Protein AF-A0A965XPF4-F1 (afdb_monomer_lite)

pLDDT: mean 88.61, std 15.87, range [36.22, 98.25]

Secondary structure (DSSP, 8-state):
------------PPPEEEEEEEEEEEEEEEE-TTSTTBEEEEEEEEESS----GGG--TT--EE---TTS-PPBHHHHHHTT--TT-EEEEEEEEEEESSS-SEEEE--

Sequence (109 aa):
MKNQGATDRMVGGRCSYRTYEGTAVIVDIREHASAPDSFEVRFRFQSHEPVQEPFADPTGKIFDLQTPDFRSPNKRYLEEHNLQPGAEVPCVMDVIQSGTCTPVMFRFP

Radius of gyration: 18.74 Å; chains: 1; bounding box: 35×25×69 Å

Foldseek 3Di:
DDDDPDPPPPPWDDWDWDKFKWKWQWADWDDDPPDPQFIFIKTQTDTPDDDPDPVPHRPPHIDTDAAPVRHGDGPVNCVVQVDDHGDIFIKMWIATPGGDPDGIDIDGD

Structure (mmCIF, N/CA/C/O backbone):
data_AF-A0A965XPF4-F1
#
_entry.id   AF-A0A965XPF4-F1
#
loop_
_atom_site.group_PDB
_atom_site.id
_atom_site.type_symbol
_atom_site.label_atom_id
_atom_site.label_alt_id
_atom_site.label_comp_id
_atom_site.label_asym_id
_atom_site.label_entity_id
_atom_site.label_seq_id
_atom_site.pdbx_PDB_ins_code
_atom_site.Cartn_x
_atom_site.Cartn_y
_atom_site.Cartn_z
_atom_site.occupancy
_atom_site.B_iso_or_equiv
_atom_site.auth_seq_id
_atom_site.auth_comp_id
_atom_site.auth_asym_id
_atom_site.auth_atom_id
_atom_site.pdbx_PDB_model_num
ATOM 1 N N . MET A 1 1 ? 16.590 10.654 57.375 1.00 40.50 1 MET A N 1
ATOM 2 C CA . MET A 1 1 ? 17.324 10.595 56.089 1.00 40.50 1 MET A CA 1
ATOM 3 C C . MET A 1 1 ? 16.402 9.969 55.047 1.00 40.50 1 MET A C 1
ATOM 5 O O . MET A 1 1 ? 15.648 9.075 55.403 1.00 40.50 1 MET A O 1
ATOM 9 N N . LYS A 1 2 ? 16.357 10.547 53.840 1.00 41.56 2 LYS A N 1
ATOM 10 C CA . LYS A 1 2 ? 15.372 10.306 52.767 1.00 41.56 2 LYS A CA 1
ATOM 11 C C . LYS A 1 2 ? 15.737 9.106 51.874 1.00 41.56 2 LYS A C 1
ATOM 13 O O . LYS A 1 2 ? 16.924 8.839 51.722 1.00 41.56 2 LYS A O 1
ATOM 18 N N . ASN A 1 3 ? 14.712 8.512 51.243 1.00 42.12 3 ASN A N 1
ATOM 19 C CA . ASN A 1 3 ? 14.566 8.144 49.808 1.00 42.12 3 ASN A CA 1
ATOM 20 C C . ASN A 1 3 ? 13.787 6.817 49.694 1.00 42.12 3 ASN A C 1
ATOM 22 O O . ASN A 1 3 ? 14.290 5.777 50.090 1.00 42.12 3 ASN A O 1
ATOM 26 N N . GLN A 1 4 ? 12.493 6.796 49.348 1.00 47.78 4 GLN A N 1
ATOM 27 C CA . GLN A 1 4 ? 11.924 6.998 48.000 1.00 47.78 4 GLN A CA 1
ATOM 28 C C . GLN A 1 4 ? 12.711 6.262 46.904 1.00 47.78 4 GLN A C 1
ATOM 30 O O . GLN A 1 4 ? 13.544 6.855 46.228 1.00 47.78 4 GLN A O 1
ATOM 35 N N . GLY A 1 5 ? 12.416 4.972 46.727 1.00 36.22 5 GLY A N 1
ATOM 36 C CA . GLY A 1 5 ? 12.605 4.280 45.454 1.00 36.22 5 GLY A CA 1
ATOM 37 C C . GLY A 1 5 ? 11.331 4.462 44.640 1.00 36.22 5 GLY A C 1
ATOM 38 O O . GLY A 1 5 ? 10.353 3.751 44.855 1.00 36.22 5 GLY A O 1
ATOM 39 N N . ALA A 1 6 ? 11.314 5.486 43.790 1.00 40.47 6 ALA A N 1
ATOM 40 C CA . ALA A 1 6 ? 10.246 5.703 42.832 1.00 40.47 6 ALA A CA 1
ATOM 41 C C . ALA A 1 6 ? 10.113 4.454 41.950 1.00 40.47 6 ALA A C 1
ATOM 43 O O . ALA A 1 6 ? 11.099 3.987 41.384 1.00 40.47 6 ALA A O 1
ATOM 44 N N . THR A 1 7 ? 8.899 3.915 41.841 1.00 45.72 7 THR A N 1
ATOM 45 C CA . THR A 1 7 ? 8.538 3.028 40.737 1.00 45.72 7 THR A CA 1
ATOM 46 C C . THR A 1 7 ? 8.849 3.782 39.459 1.00 45.72 7 THR A C 1
ATOM 48 O O . THR A 1 7 ? 8.211 4.802 39.185 1.00 45.72 7 THR A O 1
ATOM 51 N N . ASP A 1 8 ? 9.858 3.312 38.736 1.00 46.88 8 ASP A N 1
ATOM 52 C CA . ASP A 1 8 ? 10.191 3.784 37.406 1.00 46.88 8 ASP A CA 1
ATOM 53 C C . ASP A 1 8 ? 8.907 3.694 36.577 1.00 46.88 8 ASP A C 1
ATOM 55 O O . ASP A 1 8 ? 8.377 2.611 36.306 1.00 46.88 8 ASP A O 1
ATOM 59 N N . ARG A 1 9 ? 8.281 4.850 36.346 1.00 49.72 9 ARG A N 1
ATOM 60 C CA . ARG A 1 9 ? 6.995 4.948 35.669 1.00 49.72 9 ARG A CA 1
ATOM 61 C C . ARG A 1 9 ? 7.316 4.602 34.228 1.00 49.72 9 ARG A C 1
ATOM 63 O O . ARG A 1 9 ? 7.763 5.467 33.491 1.00 49.72 9 ARG A O 1
ATOM 70 N N . MET A 1 10 ? 7.150 3.337 33.855 1.00 48.59 10 MET A N 1
ATOM 71 C CA . MET A 1 10 ? 7.334 2.873 32.485 1.00 48.59 10 MET A CA 1
ATOM 72 C C . MET A 1 10 ? 6.317 3.624 31.609 1.00 48.59 10 MET A C 1
ATOM 74 O O . MET A 1 10 ? 5.145 3.259 31.520 1.00 48.59 10 MET A O 1
ATOM 78 N N . VAL A 1 11 ? 6.728 4.767 31.056 1.00 56.00 11 VAL A N 1
ATOM 79 C CA . VAL A 1 11 ? 5.919 5.579 30.147 1.00 56.00 11 VAL A CA 1
ATOM 80 C C . VAL A 1 11 ? 6.016 4.907 28.781 1.00 56.00 11 VAL A C 1
ATOM 82 O O . VAL A 1 11 ? 6.934 5.167 28.014 1.00 56.00 11 VAL A O 1
ATOM 85 N N . GLY A 1 12 ? 5.091 3.983 28.521 1.00 55.72 12 GLY A N 1
ATOM 86 C CA . GLY A 1 12 ? 4.975 3.268 27.251 1.00 55.72 12 GLY A CA 1
ATOM 87 C C . GLY A 1 12 ? 4.426 1.859 27.449 1.00 55.72 12 GLY A C 1
ATOM 88 O O . GLY A 1 12 ? 5.172 0.933 27.749 1.00 55.72 12 GLY A O 1
ATOM 89 N N . GLY A 1 13 ? 3.109 1.687 27.308 1.00 65.88 13 GLY A N 1
ATOM 90 C CA . GLY A 1 13 ? 2.508 0.352 27.230 1.00 65.88 13 GLY A CA 1
ATOM 91 C C . GLY A 1 13 ? 2.911 -0.369 25.937 1.00 65.88 13 GLY A C 1
ATOM 92 O O . GLY A 1 13 ? 3.362 0.267 24.984 1.00 65.88 13 GLY A O 1
ATOM 93 N N . ARG A 1 14 ? 2.726 -1.697 25.884 1.00 82.12 14 ARG A N 1
ATOM 94 C CA . ARG A 1 14 ? 2.899 -2.468 24.639 1.00 82.12 14 ARG A CA 1
ATOM 95 C C . ARG A 1 14 ? 2.031 -1.865 23.533 1.00 82.12 14 ARG A C 1
ATOM 97 O O . ARG A 1 14 ? 0.881 -1.497 23.782 1.00 82.12 14 ARG A O 1
ATOM 104 N N . CYS A 1 15 ? 2.579 -1.783 22.324 1.00 88.12 15 CYS A N 1
ATOM 105 C CA . CYS A 1 15 ? 1.797 -1.350 21.177 1.00 88.12 15 CYS A CA 1
ATOM 106 C C . CYS A 1 15 ? 0.701 -2.378 20.892 1.00 88.12 15 CYS A C 1
ATOM 108 O O . CYS A 1 15 ? 0.960 -3.582 20.883 1.00 88.12 15 CYS A O 1
ATOM 110 N N . SER A 1 16 ? -0.519 -1.891 20.705 1.00 92.25 16 SER A N 1
ATOM 111 C CA . SER A 1 16 ? -1.653 -2.702 20.269 1.00 92.25 16 SER A CA 1
ATOM 112 C C . SER A 1 16 ? -2.179 -2.143 18.959 1.00 92.25 16 SER A C 1
ATOM 114 O O . SER A 1 16 ? -2.055 -0.943 18.705 1.00 92.25 16 SER A O 1
ATOM 116 N N . TYR A 1 17 ? -2.728 -3.019 18.128 1.00 94.69 17 TYR A N 1
ATOM 117 C CA . TYR A 1 17 ? -3.185 -2.684 16.789 1.00 94.69 17 TYR A CA 1
ATOM 118 C C . TYR A 1 17 ? -4.578 -3.254 16.558 1.00 94.69 17 TYR A C 1
ATOM 120 O O . TYR A 1 17 ? -4.943 -4.281 17.132 1.00 94.69 17 TYR A O 1
ATOM 128 N N . ARG A 1 18 ? -5.337 -2.573 15.707 1.00 96.44 18 ARG A N 1
ATOM 129 C CA . ARG A 1 18 ? -6.530 -3.094 15.057 1.00 96.44 18 ARG A CA 1
ATOM 130 C C . ARG A 1 18 ? -6.166 -3.443 13.626 1.00 96.44 18 ARG A C 1
ATOM 132 O O . ARG A 1 18 ? -5.473 -2.670 12.972 1.00 96.44 18 ARG A O 1
ATOM 139 N N . THR A 1 19 ? -6.635 -4.588 13.170 1.00 97.06 19 THR A N 1
ATOM 140 C CA . THR A 1 19 ? -6.317 -5.130 11.854 1.00 97.06 19 THR A CA 1
ATOM 141 C C . THR A 1 19 ? -7.528 -4.972 10.950 1.00 97.06 19 THR A C 1
ATOM 143 O O . THR A 1 19 ? -8.640 -5.272 11.373 1.00 97.06 19 THR A O 1
ATOM 146 N N . TYR A 1 20 ? -7.291 -4.511 9.728 1.00 97.81 20 TYR A N 1
ATOM 147 C CA . TYR A 1 20 ? -8.279 -4.381 8.668 1.00 97.81 20 TYR A CA 1
ATOM 148 C C . TYR A 1 20 ? -7.825 -5.208 7.470 1.00 97.81 20 TYR A C 1
ATOM 150 O O . TYR A 1 20 ? -6.774 -4.938 6.882 1.00 97.81 20 TYR A O 1
ATOM 158 N N . GLU A 1 21 ? -8.617 -6.213 7.115 1.00 97.75 21 GLU A N 1
ATOM 159 C CA . GLU A 1 21 ? -8.415 -6.982 5.890 1.00 97.75 21 GLU A CA 1
ATOM 160 C C . GLU A 1 21 ? -8.827 -6.143 4.678 1.00 97.75 21 GLU A C 1
ATOM 162 O O . GLU A 1 21 ? -9.781 -5.356 4.725 1.00 97.75 21 GLU A O 1
ATOM 167 N N . GLY A 1 22 ? -8.091 -6.286 3.583 1.00 97.19 22 GLY A N 1
ATOM 168 C CA . GLY A 1 22 ? -8.342 -5.499 2.396 1.00 97.19 22 GLY A CA 1
ATOM 169 C C . GLY A 1 22 ? -7.604 -5.982 1.162 1.00 97.19 22 GLY A C 1
ATOM 170 O O . GLY A 1 22 ? -6.998 -7.055 1.108 1.00 97.19 22 GLY A O 1
ATOM 171 N N . THR A 1 23 ? -7.671 -5.135 0.147 1.00 97.62 23 THR A N 1
ATOM 172 C CA . THR A 1 23 ? -7.028 -5.349 -1.143 1.00 97.62 23 THR A CA 1
ATOM 173 C C . THR A 1 23 ? -6.145 -4.152 -1.456 1.00 97.62 23 THR A C 1
ATOM 175 O O . THR A 1 23 ? -6.570 -3.000 -1.346 1.00 97.62 23 THR A O 1
ATOM 178 N N . ALA A 1 24 ? -4.904 -4.413 -1.850 1.00 97.62 24 ALA A N 1
ATOM 179 C CA . ALA A 1 24 ? -4.034 -3.405 -2.426 1.00 97.62 24 ALA A CA 1
ATOM 180 C C . ALA A 1 24 ? -4.157 -3.440 -3.948 1.00 97.62 24 ALA A C 1
ATOM 182 O O . ALA A 1 24 ? -3.855 -4.450 -4.583 1.00 97.62 24 ALA A O 1
ATOM 183 N N . VAL A 1 25 ? -4.578 -2.318 -4.522 1.00 97.94 25 VAL A N 1
ATOM 184 C CA . VAL A 1 25 ? -4.619 -2.105 -5.969 1.00 97.94 25 VAL A CA 1
ATOM 185 C C . VAL A 1 25 ? -3.338 -1.393 -6.370 1.00 97.94 25 VAL A C 1
ATOM 187 O O . VAL A 1 25 ? -3.144 -0.228 -6.007 1.00 97.94 25 VAL A O 1
ATOM 190 N N . ILE A 1 26 ? -2.459 -2.069 -7.103 1.00 98.12 26 ILE A N 1
ATOM 191 C CA . ILE A 1 26 ? -1.213 -1.476 -7.591 1.00 98.12 26 ILE A CA 1
ATOM 192 C C . ILE A 1 26 ? -1.550 -0.407 -8.632 1.00 98.12 26 ILE A C 1
ATOM 194 O O . ILE A 1 26 ? -2.235 -0.678 -9.614 1.00 98.12 26 ILE A O 1
ATOM 198 N N . VAL A 1 27 ? -1.079 0.821 -8.429 1.00 98.19 27 VAL A N 1
ATOM 199 C CA . VAL A 1 27 ? -1.374 1.958 -9.316 1.00 98.19 27 VAL A CA 1
ATOM 200 C C . VAL A 1 27 ? -0.193 2.365 -10.187 1.00 98.19 27 VAL A C 1
ATOM 202 O O . VAL A 1 27 ? -0.412 2.897 -11.270 1.00 98.19 27 VAL A O 1
ATOM 205 N N . ASP A 1 28 ? 1.037 2.136 -9.730 1.00 98.00 28 ASP A N 1
ATOM 206 C CA . ASP A 1 28 ? 2.254 2.505 -10.454 1.00 98.00 28 ASP A CA 1
ATOM 207 C C . ASP A 1 28 ? 3.423 1.622 -10.004 1.00 98.00 28 ASP A C 1
ATOM 209 O O . ASP A 1 28 ? 3.501 1.236 -8.836 1.00 98.00 28 ASP A O 1
ATOM 213 N N . ILE A 1 29 ? 4.322 1.306 -10.933 1.00 97.56 29 ILE A N 1
ATOM 214 C CA . ILE A 1 29 ? 5.589 0.624 -10.660 1.00 97.56 29 ILE A CA 1
ATOM 215 C C . ILE A 1 29 ? 6.661 1.312 -11.491 1.00 97.56 29 ILE A C 1
ATOM 217 O O . ILE A 1 29 ? 6.545 1.398 -12.714 1.00 97.56 29 ILE A O 1
ATOM 221 N N . ARG A 1 30 ? 7.734 1.750 -10.838 1.00 96.69 30 ARG A N 1
ATOM 222 C CA . ARG A 1 30 ? 8.873 2.392 -11.499 1.00 96.69 30 ARG A CA 1
ATOM 223 C C . ARG A 1 30 ? 10.187 1.976 -10.866 1.00 96.69 30 ARG A C 1
AT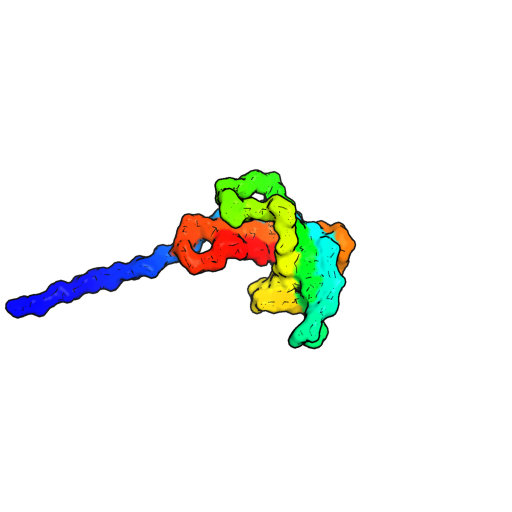OM 225 O O . ARG A 1 30 ? 10.218 1.567 -9.710 1.00 96.69 30 ARG A O 1
ATOM 232 N N . GLU A 1 31 ? 11.274 2.094 -11.616 1.00 95.81 31 GLU A N 1
ATOM 233 C CA . GLU A 1 31 ? 12.614 1.881 -11.069 1.00 95.81 31 GLU A CA 1
ATOM 234 C C . GLU A 1 31 ? 12.902 2.888 -9.952 1.00 95.81 31 GLU A C 1
ATOM 236 O O . GLU A 1 31 ? 12.551 4.069 -10.042 1.00 95.81 31 GLU A O 1
ATOM 241 N N . HIS A 1 32 ? 13.537 2.413 -8.886 1.00 92.81 32 HIS A N 1
ATOM 242 C CA . HIS A 1 32 ? 13.878 3.247 -7.748 1.00 92.81 32 HIS A CA 1
ATOM 243 C C . HIS A 1 32 ? 15.111 4.097 -8.071 1.00 92.81 32 HIS A C 1
ATOM 245 O O . HIS A 1 32 ? 16.215 3.581 -8.244 1.00 92.81 32 HIS A O 1
ATOM 251 N N . ALA A 1 33 ? 14.949 5.421 -8.101 1.00 89.81 33 ALA A N 1
ATOM 252 C CA . ALA A 1 33 ? 15.972 6.336 -8.622 1.00 89.81 33 ALA A CA 1
ATOM 253 C C . ALA A 1 33 ? 17.327 6.253 -7.891 1.00 89.81 33 ALA A C 1
ATOM 255 O O . ALA A 1 33 ? 18.376 6.502 -8.482 1.00 89.81 33 ALA A O 1
ATOM 256 N N . SER A 1 34 ? 17.308 5.926 -6.598 1.00 89.06 34 SER A N 1
ATOM 257 C CA . SER A 1 34 ? 18.495 5.872 -5.735 1.00 89.06 34 SER A CA 1
ATOM 258 C C . SER A 1 34 ? 18.903 4.465 -5.288 1.00 89.06 34 SER A C 1
ATOM 260 O O . SER A 1 34 ? 19.874 4.336 -4.542 1.00 89.06 34 SER A O 1
ATOM 262 N N . ALA A 1 35 ? 18.190 3.418 -5.712 1.00 88.06 35 ALA A N 1
ATOM 263 C CA . ALA A 1 35 ? 18.440 2.051 -5.263 1.00 88.06 35 ALA A CA 1
ATOM 264 C C . ALA A 1 35 ? 18.405 1.090 -6.463 1.00 88.06 35 ALA A C 1
ATOM 266 O O . ALA A 1 35 ? 17.322 0.664 -6.875 1.00 88.06 35 ALA A O 1
ATOM 267 N N . PRO A 1 36 ? 19.582 0.758 -7.031 1.00 89.44 36 PRO A N 1
ATOM 268 C CA . PRO A 1 36 ? 19.689 -0.184 -8.139 1.00 89.44 36 PRO A CA 1
ATOM 269 C C . PRO A 1 36 ? 18.969 -1.502 -7.840 1.00 89.44 36 PRO A C 1
ATOM 271 O O . PRO A 1 36 ? 18.928 -1.945 -6.691 1.00 89.44 36 PRO A O 1
ATOM 274 N N . ASP A 1 37 ? 18.402 -2.114 -8.879 1.00 91.94 37 ASP A N 1
ATOM 275 C CA . ASP A 1 37 ? 17.678 -3.393 -8.820 1.00 91.94 37 ASP A CA 1
ATOM 276 C C . ASP A 1 37 ? 16.437 -3.412 -7.909 1.00 91.94 37 ASP A C 1
ATOM 278 O O . ASP A 1 37 ? 15.927 -4.481 -7.557 1.00 91.94 37 ASP A O 1
ATOM 282 N N . SER A 1 38 ? 15.913 -2.236 -7.555 1.00 95.75 38 SER A N 1
ATOM 283 C CA . SER A 1 38 ? 14.675 -2.098 -6.793 1.00 95.75 38 SER A CA 1
ATOM 284 C C . SER A 1 38 ? 13.665 -1.188 -7.485 1.00 95.75 38 SER A C 1
ATOM 286 O O . SER A 1 38 ? 13.997 -0.401 -8.374 1.00 95.75 38 SER A O 1
ATOM 288 N N . PHE A 1 39 ? 12.412 -1.325 -7.075 1.00 97.06 39 PHE A N 1
ATOM 289 C CA . PHE A 1 39 ? 11.266 -0.652 -7.654 1.00 97.06 39 PHE A CA 1
ATOM 290 C C . PHE A 1 39 ? 10.505 0.109 -6.576 1.00 97.06 39 PHE A C 1
ATOM 292 O O . PHE A 1 39 ? 10.313 -0.372 -5.461 1.00 97.06 39 PHE A O 1
ATOM 299 N N . GLU A 1 40 ? 10.027 1.291 -6.935 1.00 97.06 40 GLU A N 1
ATOM 300 C CA . GLU A 1 40 ? 8.971 1.973 -6.204 1.00 97.06 40 GLU A CA 1
ATOM 301 C C . GLU A 1 40 ? 7.635 1.438 -6.714 1.00 97.06 40 GLU A C 1
ATOM 303 O O . GLU A 1 40 ? 7.260 1.655 -7.868 1.00 97.06 40 GLU A O 1
ATOM 308 N N . VAL A 1 41 ? 6.931 0.713 -5.851 1.00 97.31 41 VAL A N 1
ATOM 309 C CA . VAL A 1 41 ? 5.615 0.147 -6.141 1.00 97.31 41 VAL A CA 1
ATOM 310 C C . VAL A 1 41 ? 4.592 0.927 -5.343 1.00 97.31 41 VAL A C 1
ATOM 312 O O . VAL A 1 41 ? 4.643 0.945 -4.117 1.00 97.31 41 VAL A O 1
ATOM 315 N N . ARG A 1 42 ? 3.650 1.563 -6.028 1.00 97.94 42 ARG A N 1
ATOM 316 C CA . ARG A 1 42 ? 2.599 2.362 -5.402 1.00 97.94 42 ARG A CA 1
ATOM 317 C C . ARG A 1 42 ? 1.273 1.649 -5.466 1.00 97.94 42 ARG A C 1
ATOM 319 O O . ARG A 1 42 ? 0.931 1.063 -6.492 1.00 97.94 42 ARG A O 1
ATOM 326 N N . PHE A 1 43 ? 0.485 1.766 -4.407 1.00 98.25 43 PHE A N 1
ATOM 327 C CA . PHE A 1 43 ? -0.822 1.129 -4.326 1.00 98.25 43 PHE A CA 1
ATOM 328 C C . PHE A 1 43 ? -1.859 1.995 -3.612 1.00 98.25 43 PHE A C 1
ATOM 330 O O . PHE A 1 43 ? -1.537 2.924 -2.868 1.00 98.25 43 PHE A O 1
ATOM 337 N N . ARG A 1 44 ? -3.131 1.673 -3.844 1.00 98.25 44 ARG A N 1
ATOM 338 C CA . ARG A 1 44 ? -4.270 2.137 -3.045 1.00 98.25 44 ARG A CA 1
ATOM 339 C C . ARG A 1 44 ? -4.783 0.977 -2.211 1.00 98.25 44 ARG A C 1
ATOM 341 O O . ARG A 1 44 ? -4.931 -0.122 -2.736 1.00 98.25 44 ARG A O 1
ATOM 348 N N . PHE A 1 45 ? -5.080 1.228 -0.943 1.00 98.12 45 PHE A N 1
ATOM 349 C CA . PHE A 1 45 ? -5.686 0.230 -0.069 1.00 98.12 45 PHE A CA 1
ATOM 350 C C . PHE A 1 45 ? -7.2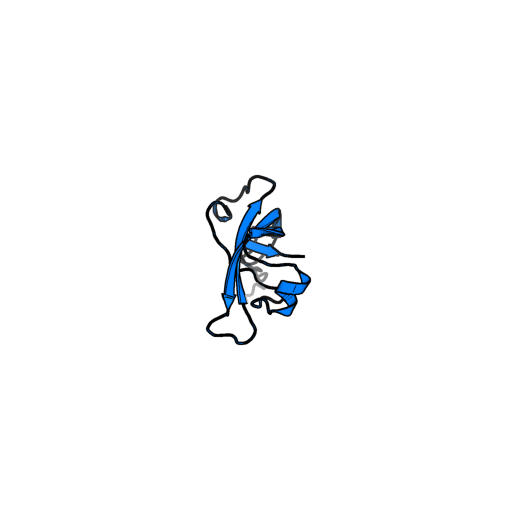10 0.359 -0.071 1.00 98.12 45 PHE A C 1
ATOM 352 O O . PHE A 1 45 ? -7.749 1.456 0.080 1.00 98.12 45 PHE A O 1
ATOM 359 N N . GLN A 1 46 ? -7.891 -0.771 -0.220 1.00 97.38 46 GLN A N 1
ATOM 360 C CA . GLN A 1 46 ? -9.338 -0.899 -0.134 1.00 97.38 46 GLN A CA 1
ATOM 361 C C . GLN A 1 46 ? -9.671 -1.844 1.016 1.00 97.38 46 GLN A C 1
ATOM 363 O O . GLN A 1 46 ? -9.542 -3.059 0.888 1.00 97.38 46 GLN A O 1
ATOM 368 N N . SER A 1 47 ? -10.081 -1.271 2.145 1.00 97.19 47 SER A N 1
ATOM 369 C CA . SER A 1 47 ? -10.532 -2.045 3.302 1.00 97.19 47 SER A CA 1
ATOM 370 C C . SER A 1 47 ? -11.849 -2.756 2.987 1.00 97.19 47 SER A C 1
ATOM 372 O O . SER A 1 47 ? -12.732 -2.169 2.358 1.00 97.19 47 SER A O 1
ATOM 374 N N . HIS A 1 48 ? -12.005 -3.998 3.445 1.00 97.31 48 HIS A N 1
ATOM 375 C CA . HIS A 1 48 ? -13.269 -4.739 3.325 1.00 97.31 48 HIS A CA 1
ATOM 376 C C . HIS A 1 48 ? -14.340 -4.221 4.287 1.00 97.31 48 HIS A C 1
ATOM 378 O O . HIS A 1 48 ? -15.533 -4.402 4.048 1.00 97.31 48 HIS A O 1
ATOM 384 N N . GLU A 1 49 ? -13.920 -3.539 5.351 1.00 96.19 49 GLU A N 1
ATOM 385 C CA . GLU A 1 49 ? -14.799 -2.906 6.330 1.00 96.19 49 GLU A CA 1
ATOM 386 C C . GLU A 1 49 ? -14.431 -1.431 6.572 1.00 96.19 49 GLU A C 1
ATOM 388 O O . GLU A 1 49 ? -13.295 -1.020 6.313 1.00 96.19 49 GLU A O 1
ATOM 393 N N . PRO A 1 50 ? -15.359 -0.597 7.072 1.00 96.12 50 PRO A N 1
ATOM 394 C CA . PRO A 1 50 ? -15.057 0.794 7.387 1.00 96.12 50 PRO A CA 1
ATOM 395 C C . PRO A 1 50 ? -13.956 0.929 8.445 1.00 96.12 50 PRO A C 1
ATOM 397 O O . PRO A 1 50 ? -14.059 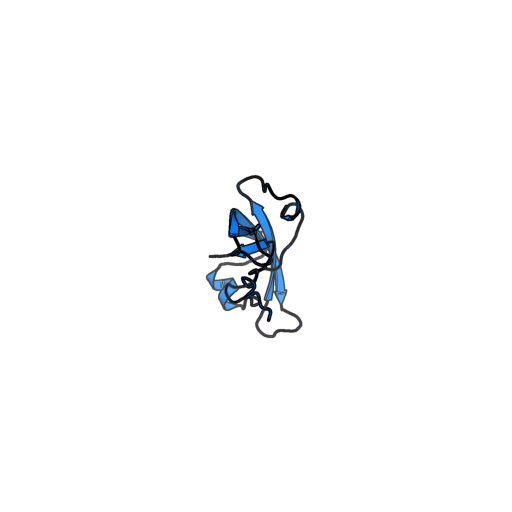0.383 9.545 1.00 96.12 50 PRO A O 1
ATOM 400 N N . VAL A 1 51 ? -12.937 1.731 8.135 1.00 96.62 51 VAL A N 1
ATOM 401 C CA . VAL A 1 51 ? -11.871 2.077 9.082 1.00 96.62 51 VAL A CA 1
ATOM 402 C C . VAL A 1 51 ? -12.425 3.046 10.121 1.00 96.62 51 VAL A C 1
ATOM 404 O O . VAL A 1 51 ? -12.966 4.097 9.781 1.00 96.62 51 VAL A O 1
ATOM 407 N N . GLN A 1 52 ? -12.315 2.687 11.397 1.00 96.69 52 GLN A N 1
ATOM 408 C CA . GLN A 1 52 ? -12.922 3.449 12.488 1.00 96.69 52 GLN A CA 1
ATOM 409 C C . GLN A 1 52 ? -12.053 4.598 12.990 1.00 96.69 52 GLN A C 1
ATOM 411 O O . GLN A 1 52 ? -12.569 5.530 13.604 1.00 96.69 52 GLN A O 1
ATOM 416 N N . GLU A 1 53 ? -10.746 4.544 12.751 1.00 96.19 53 GLU A N 1
ATOM 417 C CA . GLU A 1 53 ? -9.801 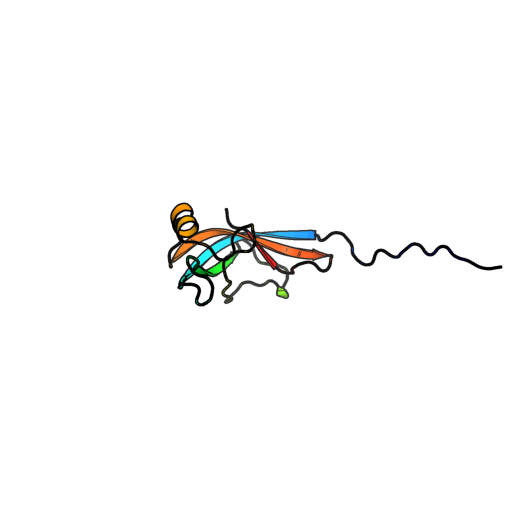5.578 13.145 1.00 96.19 53 GLU A CA 1
ATOM 418 C C . GLU A 1 53 ? -9.688 6.641 12.040 1.00 96.19 53 GLU A C 1
ATOM 420 O O . GLU A 1 53 ? -9.086 6.370 10.999 1.00 96.19 53 GLU A O 1
ATOM 425 N N . PRO A 1 54 ? -10.175 7.883 12.245 1.00 93.75 54 PRO A N 1
ATOM 426 C CA . PRO A 1 54 ? -10.181 8.892 11.182 1.00 93.75 54 PRO A CA 1
ATOM 427 C C . PRO A 1 54 ? -8.782 9.245 10.661 1.00 93.75 54 PRO A C 1
ATOM 429 O O . PRO A 1 54 ? -8.611 9.578 9.491 1.00 93.75 54 PRO A O 1
ATOM 432 N N . PHE A 1 55 ? -7.755 9.150 11.513 1.00 93.69 55 PHE A N 1
ATOM 433 C CA . PHE A 1 55 ? -6.369 9.393 11.101 1.00 93.69 55 PHE A CA 1
ATOM 434 C C . PHE A 1 55 ? -5.832 8.310 10.151 1.00 93.69 55 PHE A C 1
ATOM 436 O O . PHE A 1 55 ? -4.902 8.574 9.387 1.00 93.69 55 PHE A O 1
ATOM 443 N N . ALA A 1 56 ? -6.418 7.112 10.187 1.00 95.25 56 ALA A N 1
ATOM 444 C CA . ALA A 1 56 ? -6.017 5.960 9.393 1.00 95.25 56 ALA A CA 1
ATOM 445 C C . ALA A 1 56 ? -6.883 5.755 8.143 1.00 95.25 56 ALA A C 1
ATOM 447 O O . ALA A 1 56 ? -6.667 4.778 7.437 1.00 95.25 56 ALA A O 1
ATOM 448 N N . ASP A 1 57 ? -7.823 6.661 7.836 1.00 95.44 57 ASP A N 1
ATOM 449 C CA . ASP A 1 57 ? -8.667 6.551 6.641 1.00 95.44 57 ASP A CA 1
ATOM 450 C C . ASP A 1 57 ? -7.795 6.454 5.368 1.00 95.44 57 ASP A C 1
ATOM 452 O O . ASP A 1 57 ? -7.053 7.401 5.068 1.00 95.44 57 ASP A O 1
ATOM 456 N N . PRO A 1 58 ? -7.833 5.328 4.630 1.00 95.44 58 PRO A N 1
ATOM 457 C CA . PRO A 1 58 ? -7.019 5.117 3.436 1.00 95.44 58 PRO A CA 1
ATOM 458 C C . PRO A 1 58 ? -7.625 5.770 2.184 1.00 95.44 58 PRO A C 1
ATOM 460 O O . PRO A 1 58 ? -6.983 5.793 1.131 1.00 95.44 58 PRO A O 1
ATOM 463 N N . THR A 1 59 ? -8.848 6.299 2.266 1.00 93.69 59 THR A N 1
ATOM 464 C CA . THR A 1 59 ? -9.610 6.773 1.108 1.00 93.69 59 THR A CA 1
ATOM 465 C C . THR A 1 59 ? -8.871 7.882 0.359 1.00 93.69 59 THR A C 1
ATOM 467 O O . THR A 1 59 ? -8.485 8.905 0.922 1.00 93.69 59 THR A O 1
ATOM 470 N N . GLY A 1 60 ? -8.664 7.676 -0.945 1.00 93.69 60 GLY A N 1
ATOM 471 C CA . GLY A 1 60 ? -7.989 8.636 -1.826 1.00 93.69 60 GLY A CA 1
ATOM 472 C C . GLY A 1 60 ? -6.469 8.737 -1.640 1.00 93.69 60 GLY A C 1
ATOM 473 O O . GLY A 1 60 ? -5.832 9.500 -2.368 1.00 93.69 60 GLY A O 1
ATOM 474 N N . LYS A 1 61 ? -5.874 7.972 -0.717 1.00 96.75 61 LYS A N 1
ATOM 475 C CA . LYS A 1 61 ? -4.426 7.962 -0.474 1.00 96.75 61 LYS A CA 1
ATOM 476 C C . LYS A 1 61 ? -3.720 6.935 -1.359 1.00 96.75 61 LYS A C 1
ATOM 478 O O . LYS A 1 61 ? -4.302 5.932 -1.768 1.00 96.75 61 LYS A O 1
ATOM 483 N N . ILE A 1 6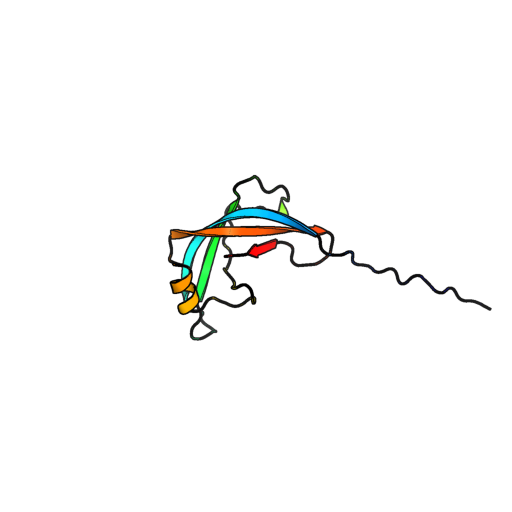2 ? -2.454 7.213 -1.658 1.00 97.62 62 ILE A N 1
ATOM 484 C CA . ILE A 1 62 ? -1.532 6.297 -2.335 1.00 97.62 62 ILE A CA 1
ATOM 485 C C . ILE A 1 62 ? -0.377 6.038 -1.373 1.00 97.62 62 ILE A C 1
ATOM 487 O O . ILE A 1 62 ? 0.116 6.972 -0.740 1.00 97.62 62 ILE A O 1
ATOM 491 N N . PHE A 1 63 ? 0.030 4.781 -1.277 1.00 97.12 63 PHE A N 1
ATOM 492 C CA . PHE A 1 63 ? 1.086 4.311 -0.392 1.00 97.12 63 PHE A CA 1
ATOM 493 C C . PHE A 1 63 ? 2.178 3.620 -1.203 1.00 97.12 63 PHE A C 1
ATOM 495 O O . PHE A 1 63 ? 1.908 3.110 -2.292 1.00 97.12 63 PHE A O 1
ATOM 502 N N . ASP A 1 64 ? 3.388 3.582 -0.655 1.00 95.81 64 ASP A N 1
ATOM 503 C CA . ASP A 1 64 ? 4.489 2.802 -1.211 1.00 95.81 64 ASP A CA 1
ATOM 504 C C . ASP A 1 64 ? 4.491 1.410 -0.567 1.00 95.81 64 ASP A C 1
ATOM 506 O O . ASP A 1 64 ? 4.428 1.271 0.658 1.00 95.81 64 ASP A O 1
ATOM 510 N N . LEU A 1 65 ? 4.525 0.369 -1.394 1.00 95.19 65 LEU A N 1
ATOM 511 C CA . LEU A 1 65 ? 4.647 -1.010 -0.948 1.00 95.19 65 LEU A CA 1
ATOM 512 C C . LEU A 1 65 ? 6.076 -1.242 -0.472 1.00 95.19 65 LEU A C 1
ATOM 514 O O . LEU A 1 65 ? 7.042 -0.946 -1.177 1.00 95.19 65 LEU A O 1
ATOM 518 N N . GLN A 1 66 ? 6.189 -1.826 0.713 1.00 93.19 66 GLN A N 1
ATOM 519 C CA . GLN A 1 66 ? 7.448 -2.308 1.253 1.00 93.19 66 GLN A CA 1
ATOM 520 C C . GLN A 1 66 ? 7.344 -3.806 1.503 1.00 93.19 66 GLN A C 1
ATOM 522 O O . GLN A 1 66 ? 6.288 -4.321 1.875 1.00 93.19 66 GLN A O 1
ATOM 527 N N . THR A 1 67 ? 8.455 -4.501 1.301 1.00 91.62 67 THR A N 1
ATOM 528 C CA . THR A 1 67 ? 8.602 -5.900 1.697 1.00 91.62 67 THR A CA 1
ATOM 529 C C . THR A 1 67 ? 8.533 -6.034 3.228 1.00 91.62 67 THR A C 1
ATOM 531 O O . THR A 1 67 ? 8.711 -5.043 3.947 1.00 91.62 67 THR A O 1
ATOM 534 N N . PRO A 1 68 ? 8.332 -7.248 3.776 1.00 86.94 68 PRO A N 1
ATOM 535 C CA . PRO A 1 68 ? 8.278 -7.461 5.228 1.00 86.94 68 PRO A CA 1
ATOM 536 C C . PRO A 1 68 ? 9.530 -7.017 6.006 1.00 86.94 68 PRO A C 1
ATOM 538 O O . PRO A 1 68 ? 9.449 -6.765 7.205 1.00 86.94 68 PRO A O 1
ATOM 541 N N . ASP A 1 69 ? 10.686 -6.915 5.345 1.00 88.25 69 ASP A N 1
ATOM 542 C CA . ASP A 1 69 ? 11.936 -6.391 5.908 1.00 88.25 69 ASP A CA 1
ATOM 543 C C . ASP A 1 69 ? 12.129 -4.879 5.680 1.00 88.25 69 ASP A C 1
ATOM 545 O O . ASP A 1 69 ? 13.236 -4.363 5.844 1.00 88.25 69 ASP A O 1
ATOM 549 N N . PHE A 1 70 ? 11.049 -4.164 5.345 1.00 87.69 70 PHE A N 1
ATOM 550 C CA . PHE A 1 70 ? 10.997 -2.714 5.140 1.00 87.69 70 PHE A CA 1
ATOM 551 C C . PHE A 1 70 ? 11.898 -2.214 4.002 1.00 87.69 70 PHE A C 1
ATOM 553 O O . PHE A 1 70 ? 12.516 -1.150 4.102 1.00 87.69 70 PHE A O 1
ATOM 560 N N . ARG A 1 71 ? 11.984 -2.974 2.903 1.00 91.12 71 ARG A N 1
ATOM 561 C CA . ARG A 1 71 ? 12.727 -2.587 1.696 1.00 91.12 71 ARG A CA 1
ATOM 562 C C . ARG A 1 71 ? 11.801 -2.339 0.516 1.00 91.12 71 ARG A C 1
ATOM 564 O O . ARG A 1 71 ? 10.673 -2.823 0.461 1.00 91.12 71 ARG A O 1
ATOM 571 N N . SER A 1 72 ? 12.321 -1.599 -0.456 1.00 94.12 72 SER A N 1
ATOM 572 C CA . SER A 1 72 ? 11.713 -1.492 -1.777 1.00 94.12 72 SER A CA 1
ATOM 573 C C . SER A 1 72 ? 11.766 -2.860 -2.479 1.00 94.12 72 SER A C 1
ATOM 575 O O . SER A 1 72 ? 12.814 -3.517 -2.436 1.00 94.12 72 SER A O 1
ATOM 577 N N . PRO A 1 73 ? 10.676 -3.308 -3.125 1.00 95.06 73 PRO A N 1
ATOM 578 C CA . PRO A 1 73 ? 10.647 -4.556 -3.881 1.00 95.06 73 PRO A CA 1
ATOM 579 C C . PRO A 1 73 ? 11.735 -4.635 -4.948 1.00 95.06 73 PRO A C 1
ATOM 581 O O . PRO A 1 73 ? 12.032 -3.648 -5.615 1.00 95.06 73 PRO A O 1
ATOM 584 N N . ASN A 1 74 ? 12.291 -5.823 -5.168 1.00 95.94 74 ASN A N 1
ATOM 585 C CA . ASN A 1 74 ? 13.141 -6.097 -6.326 1.00 95.94 74 ASN A CA 1
ATOM 586 C C . ASN A 1 74 ? 12.338 -6.794 -7.433 1.00 95.94 74 ASN A C 1
ATOM 588 O O . ASN A 1 74 ? 11.189 -7.190 -7.233 1.00 95.94 74 ASN A O 1
ATOM 592 N N . LYS A 1 75 ? 12.961 -6.989 -8.600 1.00 95.44 75 LYS A N 1
ATOM 593 C CA . LYS A 1 75 ? 12.316 -7.640 -9.752 1.00 95.44 75 LYS A CA 1
ATOM 594 C C . LYS A 1 75 ? 11.722 -9.011 -9.405 1.00 95.44 75 LYS A C 1
ATOM 596 O O . LYS A 1 75 ? 10.597 -9.305 -9.789 1.00 95.44 75 LYS A O 1
ATOM 601 N N . ARG A 1 76 ? 12.465 -9.819 -8.643 1.00 95.06 76 ARG A N 1
ATOM 602 C CA . ARG A 1 76 ? 12.037 -11.157 -8.223 1.00 95.06 76 ARG A CA 1
ATOM 603 C C . ARG A 1 76 ? 10.763 -11.103 -7.377 1.00 95.06 76 ARG A C 1
ATOM 605 O O . ARG A 1 76 ? 9.860 -11.891 -7.614 1.00 95.06 76 ARG A O 1
ATOM 612 N N . TYR A 1 77 ? 10.671 -10.155 -6.444 1.00 94.69 77 TYR A N 1
ATOM 613 C CA . TYR A 1 77 ? 9.471 -9.950 -5.632 1.00 94.69 77 TYR A CA 1
ATOM 614 C C . TYR A 1 77 ? 8.267 -9.570 -6.503 1.00 94.69 77 TYR A C 1
ATOM 616 O O . TYR A 1 77 ? 7.178 -10.106 -6.322 1.00 94.69 77 TYR A O 1
ATOM 624 N N . LEU A 1 78 ? 8.452 -8.688 -7.494 1.00 95.06 78 LEU A N 1
ATOM 625 C CA . LEU A 1 78 ? 7.364 -8.350 -8.418 1.00 95.06 78 LEU A CA 1
ATOM 626 C C . LEU A 1 78 ? 6.856 -9.585 -9.174 1.00 95.06 78 LEU A C 1
ATOM 628 O O . LEU A 1 78 ? 5.651 -9.766 -9.305 1.00 95.06 78 LEU A O 1
ATOM 632 N N . GLU A 1 79 ? 7.764 -10.442 -9.642 1.00 95.00 79 G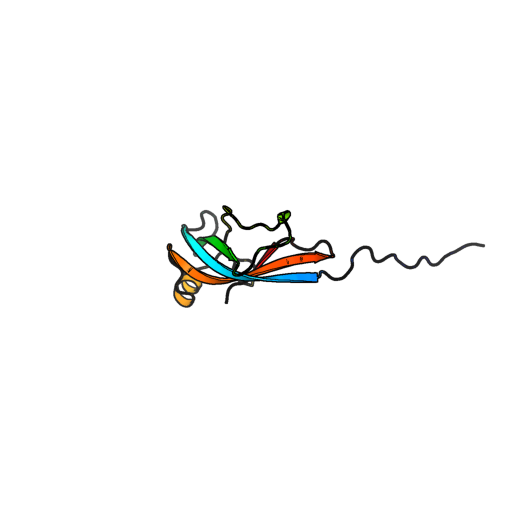LU A N 1
ATOM 633 C CA . GLU A 1 79 ? 7.427 -11.663 -10.381 1.00 95.00 79 GLU A CA 1
ATOM 634 C C . GLU A 1 79 ? 6.736 -12.711 -9.494 1.00 95.00 79 GLU A C 1
ATOM 636 O O . GLU A 1 79 ? 5.683 -13.224 -9.865 1.00 95.00 79 GLU A O 1
ATOM 641 N N . GLU A 1 80 ? 7.281 -12.999 -8.308 1.00 94.31 80 GLU A N 1
ATOM 642 C CA . GLU A 1 80 ? 6.730 -13.994 -7.372 1.00 94.31 80 GLU A CA 1
ATOM 643 C C . GLU A 1 80 ? 5.311 -13.629 -6.910 1.00 94.31 80 GLU A C 1
ATOM 645 O O . GLU A 1 80 ? 4.456 -14.505 -6.771 1.00 94.31 80 GLU A O 1
ATOM 650 N N . HIS A 1 81 ? 5.041 -12.332 -6.741 1.00 92.50 81 HIS A N 1
ATOM 651 C CA . HIS A 1 81 ? 3.747 -11.816 -6.293 1.00 92.50 81 HIS A CA 1
ATOM 652 C C . HIS A 1 81 ? 2.861 -11.296 -7.442 1.00 92.50 81 HIS A C 1
ATOM 654 O O . HIS A 1 81 ? 1.795 -10.739 -7.186 1.00 92.50 81 HIS A O 1
ATOM 660 N N . ASN A 1 82 ? 3.266 -11.497 -8.705 1.00 93.75 82 ASN A N 1
ATOM 661 C CA . ASN A 1 82 ? 2.558 -11.042 -9.912 1.00 93.75 82 ASN A CA 1
ATOM 662 C C . ASN A 1 82 ? 2.147 -9.553 -9.869 1.00 93.75 82 ASN A C 1
ATOM 664 O O . ASN A 1 82 ? 1.044 -9.176 -10.280 1.00 93.75 82 ASN A O 1
ATOM 668 N N . LEU A 1 83 ? 3.039 -8.701 -9.360 1.00 95.50 83 LEU A N 1
ATOM 669 C CA . LEU A 1 83 ? 2.804 -7.270 -9.211 1.00 95.50 83 LEU A CA 1
ATOM 670 C C . LEU A 1 83 ? 3.007 -6.544 -10.539 1.00 95.50 83 LEU A C 1
ATOM 672 O O . LEU A 1 83 ? 4.085 -6.540 -11.128 1.00 95.50 83 LEU A O 1
ATOM 676 N N . GLN A 1 84 ? 1.950 -5.874 -10.972 1.00 96.25 84 GLN A N 1
ATOM 677 C CA . GLN A 1 84 ? 1.896 -5.032 -12.162 1.00 96.25 84 GLN A CA 1
ATOM 678 C C . GLN A 1 84 ? 0.833 -3.950 -11.936 1.00 96.25 84 GLN A C 1
ATOM 680 O O . GLN A 1 84 ? -0.070 -4.168 -11.125 1.00 96.25 84 GLN A O 1
ATOM 685 N N . PRO A 1 85 ? 0.893 -2.788 -12.609 1.00 97.50 85 PRO A N 1
ATOM 686 C CA . PRO A 1 85 ? -0.176 -1.798 -12.519 1.00 97.50 85 PRO A CA 1
ATOM 687 C C . PRO A 1 85 ? -1.549 -2.420 -12.815 1.00 97.50 85 PRO A C 1
ATOM 689 O O . PRO A 1 85 ? -1.717 -3.140 -13.797 1.00 97.50 85 PRO A O 1
ATOM 692 N N . GLY A 1 86 ? -2.522 -2.157 -11.946 1.00 97.50 86 GLY A N 1
ATOM 693 C CA . GLY A 1 86 ? -3.855 -2.759 -11.968 1.00 97.50 86 GLY A CA 1
ATOM 694 C C . GLY A 1 86 ? -3.972 -4.104 -11.245 1.00 97.50 86 GLY A C 1
ATOM 695 O O . GLY A 1 86 ? -5.088 -4.596 -11.108 1.00 97.50 86 GLY A O 1
ATOM 696 N N . ALA A 1 87 ? -2.875 -4.699 -10.765 1.00 96.69 87 ALA A N 1
ATOM 697 C CA . ALA A 1 87 ? -2.945 -5.912 -9.957 1.00 96.69 87 ALA A CA 1
ATOM 698 C C . ALA A 1 87 ? -3.660 -5.646 -8.629 1.00 96.69 87 ALA A C 1
ATOM 700 O O . ALA A 1 87 ? -3.417 -4.636 -7.966 1.00 96.69 87 ALA A O 1
ATOM 701 N N . GLU A 1 88 ? -4.497 -6.597 -8.236 1.00 96.69 88 GLU A N 1
ATOM 702 C CA . GLU A 1 88 ? -5.163 -6.633 -6.943 1.00 96.69 88 GLU A CA 1
ATOM 703 C C . GLU A 1 88 ? -4.544 -7.753 -6.113 1.00 96.69 88 GLU A C 1
ATOM 705 O O . GLU A 1 88 ? -4.590 -8.920 -6.506 1.00 96.69 88 GLU A O 1
ATOM 710 N N . VAL A 1 89 ? -3.948 -7.403 -4.974 1.00 95.00 89 VAL A N 1
ATOM 711 C CA . VAL A 1 89 ? -3.328 -8.377 -4.068 1.00 95.00 89 VAL A CA 1
ATOM 712 C C . VAL A 1 89 ? -3.915 -8.271 -2.662 1.00 95.00 89 VAL A C 1
ATOM 714 O O . VAL A 1 89 ? -4.257 -7.163 -2.233 1.00 95.00 89 VAL A O 1
ATOM 717 N N . PRO A 1 90 ? -4.031 -9.392 -1.921 1.00 96.19 90 PRO A N 1
ATOM 718 C CA . PRO A 1 90 ? -4.406 -9.348 -0.514 1.00 96.19 90 PRO A CA 1
ATOM 719 C C . PRO A 1 90 ? -3.471 -8.420 0.260 1.00 96.19 90 PRO A C 1
ATOM 721 O O . PRO A 1 90 ? -2.254 -8.449 0.071 1.00 96.19 90 PRO A O 1
ATOM 724 N N . CYS A 1 91 ? -4.038 -7.584 1.120 1.00 96.00 91 CYS A N 1
ATOM 725 C CA . CYS A 1 91 ? -3.276 -6.655 1.937 1.00 96.00 91 CYS A CA 1
ATOM 726 C C . CYS A 1 91 ? -3.969 -6.481 3.281 1.00 96.00 91 CYS A C 1
ATOM 728 O O . CYS A 1 91 ? -5.192 -6.401 3.356 1.00 96.00 91 CYS A O 1
ATOM 730 N N . VAL A 1 92 ? -3.175 -6.393 4.337 1.00 96.94 92 VAL A N 1
ATOM 731 C CA . VAL A 1 92 ? -3.667 -6.173 5.691 1.00 96.94 92 VAL A CA 1
ATOM 732 C C . VAL A 1 92 ? -3.164 -4.832 6.187 1.00 96.94 92 VAL A C 1
ATOM 734 O O . VAL A 1 92 ? -1.967 -4.561 6.103 1.00 96.94 92 VAL A O 1
ATOM 737 N N . MET A 1 93 ? -4.055 -4.008 6.732 1.00 97.38 93 MET A N 1
ATOM 738 C CA . MET A 1 93 ? -3.699 -2.746 7.372 1.00 97.38 93 MET A CA 1
ATOM 739 C C . MET A 1 93 ? -3.798 -2.876 8.894 1.00 97.38 93 MET A C 1
ATOM 741 O O . MET A 1 93 ? -4.873 -3.124 9.432 1.00 97.38 93 MET A O 1
ATOM 745 N N . ASP A 1 94 ? -2.690 -2.658 9.597 1.00 96.25 94 ASP A N 1
ATOM 746 C CA . ASP A 1 94 ? -2.648 -2.600 11.056 1.00 96.25 94 ASP A CA 1
ATOM 747 C C . ASP A 1 94 ? -2.592 -1.139 11.518 1.00 96.25 94 ASP A C 1
ATOM 749 O O . ASP A 1 94 ? -1.678 -0.392 11.164 1.00 96.25 94 ASP A O 1
ATOM 753 N N . VAL A 1 95 ? -3.563 -0.732 12.334 1.00 96.38 95 VAL A N 1
ATOM 754 C CA . VAL A 1 95 ? -3.720 0.632 12.854 1.00 96.38 95 VAL A CA 1
ATOM 755 C C . VAL A 1 95 ? -3.496 0.637 14.356 1.00 96.38 95 VAL A C 1
ATOM 757 O O . VAL A 1 95 ? -4.170 -0.087 15.092 1.00 96.38 95 VAL A O 1
ATOM 760 N N . ILE A 1 96 ? -2.566 1.460 14.836 1.00 95.12 96 ILE A N 1
ATOM 761 C CA . ILE A 1 96 ? -2.239 1.518 16.262 1.00 95.12 96 ILE A CA 1
ATOM 762 C C . ILE A 1 96 ? -3.456 1.953 17.095 1.00 95.12 96 ILE A C 1
ATOM 764 O O . ILE A 1 96 ? -4.176 2.883 16.740 1.00 95.12 96 ILE A O 1
ATOM 768 N N . GLN A 1 97 ? -3.674 1.291 18.229 1.00 93.94 97 GLN A N 1
ATOM 769 C CA . GLN A 1 97 ? -4.714 1.630 19.210 1.00 93.94 97 GLN A CA 1
ATOM 770 C C . GLN A 1 97 ? -4.105 2.223 20.487 1.00 93.94 97 GLN A C 1
ATOM 772 O O . GLN A 1 97 ? -4.693 3.093 21.126 1.00 93.94 97 GLN A O 1
ATOM 777 N N . SER A 1 98 ? -2.909 1.766 20.868 1.00 89.38 98 SER A N 1
ATOM 778 C CA . SER A 1 98 ? -2.175 2.264 22.032 1.00 89.38 98 SER A CA 1
ATOM 779 C C . SER A 1 98 ? -0.667 2.178 21.820 1.00 89.38 98 SER A C 1
ATOM 781 O O . SER A 1 98 ? -0.190 1.293 21.113 1.00 89.38 98 SER A O 1
ATOM 783 N N . GLY A 1 99 ? 0.088 3.037 22.505 1.00 85.69 99 GLY A N 1
ATOM 784 C CA . GLY A 1 99 ? 1.547 3.118 22.390 1.00 85.69 99 GLY A CA 1
ATOM 785 C C . GLY A 1 99 ? 1.990 4.236 21.446 1.00 85.69 99 GLY A C 1
ATOM 786 O O . GLY A 1 99 ? 1.201 5.103 21.084 1.00 85.69 99 GLY A O 1
ATOM 787 N N . THR A 1 100 ? 3.270 4.232 21.080 1.00 84.94 100 THR A N 1
ATOM 788 C CA . THR A 1 100 ? 3.892 5.260 20.222 1.00 84.94 100 THR A CA 1
ATOM 789 C C . THR A 1 100 ? 4.639 4.643 19.035 1.00 84.94 100 THR A C 1
ATOM 791 O O . THR A 1 100 ? 5.588 5.233 18.525 1.00 84.94 100 THR A O 1
ATOM 794 N N . CYS A 1 101 ? 4.258 3.424 18.642 1.00 86.88 101 CYS A N 1
ATOM 795 C CA . CYS A 1 101 ? 4.772 2.769 17.440 1.00 86.88 101 CYS A CA 1
ATOM 796 C C . CYS A 1 101 ? 4.201 3.411 16.159 1.00 86.88 101 CYS A C 1
ATOM 798 O O . CYS A 1 101 ? 3.453 4.389 16.217 1.00 86.88 101 CYS A O 1
ATOM 800 N N . THR A 1 102 ? 4.547 2.849 14.996 1.00 85.06 102 THR A N 1
ATOM 801 C CA . THR A 1 102 ? 4.063 3.298 13.685 1.00 85.06 102 THR A CA 1
ATOM 802 C C . THR A 1 102 ? 2.528 3.321 13.640 1.00 85.06 102 THR A C 1
ATOM 804 O O . THR A 1 102 ? 1.911 2.286 13.891 1.00 85.06 102 THR A O 1
ATOM 807 N N . PRO A 1 103 ? 1.891 4.463 13.309 1.00 89.44 103 PRO A N 1
ATOM 808 C CA . PRO A 1 103 ? 0.435 4.581 13.373 1.00 89.44 103 PRO A CA 1
ATOM 809 C C . PRO A 1 103 ? -0.343 3.664 12.428 1.00 89.44 103 PRO A C 1
ATOM 811 O O . PRO A 1 103 ? -1.427 3.212 12.789 1.00 89.44 103 PRO A O 1
ATOM 814 N N . VAL A 1 104 ? 0.197 3.413 11.233 1.00 94.06 104 VAL A N 1
ATOM 815 C CA . VAL A 1 104 ? -0.407 2.566 10.197 1.00 94.06 104 VAL A CA 1
ATOM 816 C C . VAL A 1 104 ? 0.692 1.737 9.542 1.00 94.06 104 VAL A C 1
ATOM 818 O O . VAL A 1 104 ? 1.722 2.285 9.149 1.00 94.06 104 VAL A O 1
ATOM 821 N N . MET A 1 105 ? 0.478 0.431 9.420 1.00 94.25 105 MET A N 1
ATOM 822 C CA . MET A 1 105 ? 1.368 -0.493 8.716 1.00 94.25 105 MET A CA 1
ATOM 823 C C . MET A 1 105 ? 0.564 -1.321 7.721 1.00 94.25 105 MET A C 1
ATOM 825 O O . MET A 1 105 ? -0.573 -1.685 8.005 1.00 94.25 105 MET A O 1
ATOM 829 N N . PHE A 1 106 ? 1.173 -1.652 6.586 1.00 95.50 106 PHE A N 1
ATOM 830 C CA . PHE A 1 106 ? 0.593 -2.560 5.602 1.00 95.50 106 PHE A CA 1
ATOM 831 C C . PHE A 1 106 ? 1.419 -3.838 5.536 1.00 95.50 106 PHE A C 1
ATOM 833 O O . PHE A 1 106 ? 2.649 -3.783 5.514 1.00 95.50 106 PHE A O 1
ATOM 840 N N . ARG A 1 107 ? 0.746 -4.985 5.504 1.00 92.81 107 ARG A N 1
ATOM 841 C CA . ARG A 1 107 ? 1.361 -6.297 5.315 1.00 92.81 107 ARG A CA 1
ATOM 842 C C . ARG A 1 107 ? 0.819 -6.933 4.048 1.00 92.81 107 ARG A C 1
ATOM 844 O O . ARG A 1 107 ? -0.386 -6.931 3.806 1.00 92.81 107 ARG A O 1
ATOM 851 N N . PHE A 1 108 ? 1.735 -7.486 3.271 1.00 88.38 108 PHE A N 1
ATOM 852 C CA . PHE A 1 108 ? 1.469 -8.217 2.042 1.00 88.38 108 PHE A CA 1
ATOM 853 C C . PHE A 1 108 ? 1.821 -9.693 2.271 1.00 88.38 108 PHE A C 1
ATOM 855 O O . PHE A 1 108 ? 2.683 -9.964 3.117 1.00 88.38 108 PHE A O 1
ATOM 862 N N . PRO A 1 109 ? 1.129 -10.632 1.602 1.00 73.06 109 PRO A N 1
ATOM 863 C CA . PRO A 1 109 ? 1.474 -12.049 1.645 1.00 73.06 109 PRO A CA 1
ATOM 864 C C . PRO A 1 109 ? 2.886 -12.319 1.115 1.00 73.06 109 PRO A C 1
ATOM 866 O O . PRO A 1 109 ? 3.400 -11.487 0.331 1.00 73.06 109 PRO A O 1
#